Protein AF-A0AAW7Q4Z1-F1 (afdb_monomer_lite)

Structure (mmCIF, N/CA/C/O backbone):
data_AF-A0AAW7Q4Z1-F1
#
_entry.id   AF-A0AAW7Q4Z1-F1
#
loop_
_atom_site.group_PDB
_atom_site.id
_atom_site.type_symbol
_atom_site.label_atom_id
_atom_site.label_alt_id
_atom_site.label_comp_id
_atom_site.label_asym_id
_atom_site.label_entity_id
_atom_site.label_seq_id
_atom_site.pdbx_PDB_ins_code
_atom_site.Cartn_x
_atom_site.Cartn_y
_atom_site.Cartn_z
_atom_site.occupancy
_atom_site.B_iso_or_equiv
_atom_site.auth_seq_id
_atom_site.auth_comp_id
_atom_site.auth_asym_id
_atom_site.auth_atom_id
_atom_site.pdbx_PDB_model_num
ATOM 1 N N . MET A 1 1 ? 9.598 -6.489 -21.519 1.00 92.44 1 MET A N 1
ATOM 2 C CA . MET A 1 1 ? 8.367 -5.682 -21.681 1.00 92.44 1 MET A CA 1
ATOM 3 C C . MET A 1 1 ? 8.520 -4.646 -22.802 1.00 92.44 1 MET A C 1
ATOM 5 O O . MET A 1 1 ? 9.601 -4.083 -22.963 1.00 92.44 1 MET A O 1
ATOM 9 N N . THR A 1 2 ? 7.484 -4.410 -23.613 1.00 94.75 2 THR A N 1
ATOM 10 C CA . THR A 1 2 ? 7.421 -3.266 -24.549 1.00 94.75 2 THR A CA 1
ATOM 11 C C . THR A 1 2 ? 6.971 -2.001 -23.820 1.00 94.75 2 THR A C 1
ATOM 13 O O . THR A 1 2 ? 6.420 -2.070 -22.723 1.00 94.75 2 THR A O 1
ATOM 16 N N . TYR A 1 3 ? 7.180 -0.829 -24.412 1.00 93.75 3 TYR A N 1
ATOM 17 C CA . TYR A 1 3 ? 6.739 0.416 -23.787 1.00 93.75 3 TYR A CA 1
ATOM 18 C C . TYR A 1 3 ? 5.211 0.543 -23.692 1.00 93.75 3 TYR A C 1
ATOM 20 O O . TYR A 1 3 ? 4.706 1.038 -22.688 1.00 93.75 3 TYR A O 1
ATOM 28 N N . THR A 1 4 ? 4.464 0.001 -24.657 1.00 93.62 4 THR A N 1
ATOM 29 C CA . THR A 1 4 ? 2.999 -0.127 -24.564 1.00 93.62 4 THR A CA 1
ATOM 30 C C . THR A 1 4 ? 2.585 -0.978 -23.364 1.00 93.62 4 THR A C 1
ATOM 32 O O . THR A 1 4 ? 1.769 -0.542 -22.558 1.00 93.62 4 THR A O 1
ATOM 35 N N . GLN A 1 5 ? 3.225 -2.138 -23.170 1.00 94.81 5 GLN A N 1
ATOM 36 C CA . GLN A 1 5 ? 2.969 -2.992 -22.006 1.00 94.81 5 GLN A CA 1
ATOM 37 C C . GLN A 1 5 ? 3.304 -2.285 -20.685 1.00 94.81 5 GLN A C 1
ATOM 39 O O . GLN A 1 5 ? 2.590 -2.465 -19.704 1.00 94.81 5 GLN A O 1
ATOM 44 N N . LEU A 1 6 ? 4.355 -1.453 -20.648 1.00 95.06 6 LEU A N 1
ATOM 45 C CA . LEU A 1 6 ? 4.651 -0.628 -19.473 1.00 95.06 6 LEU A CA 1
ATOM 46 C C . LEU A 1 6 ? 3.510 0.354 -19.186 1.00 95.06 6 LEU A C 1
ATOM 48 O O . LEU A 1 6 ? 3.075 0.433 -18.043 1.00 95.06 6 LEU A O 1
ATOM 52 N N . LYS A 1 7 ? 3.016 1.079 -20.200 1.00 94.19 7 LYS A N 1
ATOM 53 C CA . LYS A 1 7 ? 1.907 2.038 -20.038 1.00 94.19 7 LYS A CA 1
ATOM 54 C C . LYS A 1 7 ? 0.652 1.360 -19.493 1.00 94.19 7 LYS A C 1
ATOM 56 O O . LYS A 1 7 ? 0.058 1.854 -18.538 1.00 94.19 7 LYS A O 1
ATOM 61 N N . GLU A 1 8 ? 0.296 0.203 -20.046 1.00 95.44 8 GLU A N 1
ATOM 62 C CA . GLU A 1 8 ? -0.829 -0.600 -19.561 1.00 95.44 8 GLU A CA 1
ATOM 63 C C . GLU A 1 8 ? -0.624 -1.061 -18.117 1.00 95.44 8 GLU A C 1
ATOM 65 O O . GLU A 1 8 ? -1.544 -0.998 -17.307 1.00 95.44 8 GLU A O 1
ATOM 70 N N . LEU A 1 9 ? 0.580 -1.523 -17.774 1.00 94.81 9 LEU A N 1
ATOM 71 C CA . LEU A 1 9 ? 0.878 -2.032 -16.440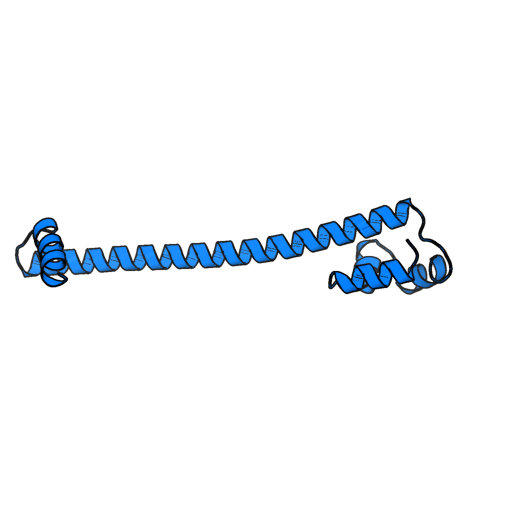 1.00 94.81 9 LEU A CA 1
ATOM 72 C C . LEU A 1 9 ? 0.881 -0.908 -15.400 1.00 94.81 9 LEU A C 1
ATOM 74 O O . LEU A 1 9 ? 0.384 -1.099 -14.297 1.00 94.81 9 LEU A O 1
ATOM 78 N N . VAL A 1 10 ? 1.383 0.270 -15.748 1.00 94.94 10 VAL A N 1
ATOM 79 C CA . VAL A 1 10 ? 1.342 1.473 -14.908 1.00 94.94 10 VAL A CA 1
ATOM 80 C C . VAL A 1 10 ? -0.108 1.913 -14.674 1.00 94.94 10 VAL A C 1
ATOM 82 O O . VAL A 1 10 ? -0.530 2.030 -13.524 1.00 94.94 10 VAL A O 1
ATOM 85 N N . SER A 1 11 ? -0.907 2.008 -15.742 1.00 94.12 11 SER A N 1
ATOM 86 C CA . SER A 1 11 ? -2.324 2.382 -15.662 1.00 94.12 11 SER A CA 1
ATOM 87 C C . SER A 1 11 ? -3.166 1.386 -14.857 1.00 94.12 11 SER A C 1
ATOM 89 O O . SER A 1 11 ? -3.946 1.805 -14.009 1.00 94.12 11 SER A O 1
ATOM 91 N N . LYS A 1 12 ? -2.962 0.071 -15.034 1.00 94.94 12 LYS A N 1
ATOM 92 C CA . LYS A 1 12 ? -3.657 -0.981 -14.259 1.00 94.94 12 LYS A CA 1
ATOM 93 C C . LYS A 1 12 ? -3.395 -0.925 -12.754 1.00 94.94 12 LYS A C 1
ATOM 95 O O . LYS A 1 12 ? -4.078 -1.606 -11.998 1.00 94.94 12 LYS A O 1
ATOM 100 N N . ASN A 1 13 ? -2.368 -0.196 -12.328 1.00 93.56 13 ASN A N 1
ATOM 101 C CA . ASN A 1 13 ? -1.989 -0.066 -10.927 1.00 93.56 13 ASN A CA 1
ATOM 102 C C . ASN A 1 13 ? -2.241 1.343 -10.382 1.00 93.56 13 ASN A C 1
ATOM 104 O O . ASN A 1 13 ? -1.681 1.678 -9.344 1.00 93.56 13 ASN A O 1
ATOM 108 N N . ASP A 1 14 ? -3.074 2.133 -11.069 1.00 94.38 14 ASP A N 1
ATOM 109 C CA . ASP A 1 14 ? -3.429 3.514 -10.720 1.00 94.38 14 ASP A CA 1
ATOM 110 C C . ASP A 1 14 ? -2.224 4.467 -10.629 1.00 94.38 14 ASP A C 1
ATOM 112 O O . ASP A 1 14 ? -2.275 5.485 -9.942 1.00 94.38 14 ASP A O 1
ATOM 116 N N . ILE A 1 15 ? -1.125 4.150 -11.316 1.00 94.75 15 ILE A N 1
ATOM 117 C CA . ILE A 1 15 ? 0.081 4.980 -11.348 1.00 94.75 15 ILE A CA 1
ATOM 118 C C . ILE A 1 15 ? 0.049 5.805 -12.636 1.00 94.75 15 ILE A C 1
ATOM 120 O O . ILE A 1 15 ? -0.315 5.297 -13.699 1.00 94.75 15 ILE A O 1
ATOM 124 N N . LYS A 1 16 ? 0.453 7.077 -12.571 1.00 94.19 16 LYS A N 1
ATOM 125 C CA . LYS A 1 16 ? 0.650 7.895 -13.777 1.00 94.19 16 LYS A CA 1
ATOM 126 C C . LYS A 1 16 ? 2.037 7.648 -14.355 1.00 94.19 16 LYS A C 1
ATOM 128 O O . LYS A 1 16 ? 3.018 7.553 -13.621 1.00 94.19 16 LYS A O 1
ATOM 133 N N . LEU A 1 17 ? 2.147 7.584 -15.680 1.00 93.56 17 LEU A N 1
ATOM 134 C CA . LEU A 1 17 ? 3.448 7.390 -16.324 1.00 93.56 17 LEU A CA 1
ATOM 135 C C . LEU A 1 17 ? 4.398 8.550 -16.008 1.00 93.56 17 LEU A C 1
ATOM 137 O O . LEU A 1 17 ? 5.585 8.323 -15.805 1.00 93.56 17 LEU A O 1
ATOM 141 N N . GLU A 1 18 ? 3.857 9.765 -15.918 1.00 94.56 18 GLU A N 1
ATOM 142 C CA . GLU A 1 18 ? 4.541 10.993 -15.505 1.00 94.56 18 GLU A CA 1
ATOM 143 C C . GLU A 1 18 ? 5.174 10.857 -14.119 1.00 94.56 18 GLU A C 1
ATOM 145 O O . GLU A 1 18 ? 6.303 11.297 -13.914 1.00 94.56 18 GLU A O 1
ATOM 150 N N . GLU A 1 19 ? 4.460 10.232 -13.182 1.00 94.44 19 GLU A N 1
ATOM 151 C CA . GLU A 1 19 ? 4.929 9.998 -11.816 1.00 94.44 19 GLU A CA 1
ATOM 152 C C . GLU A 1 19 ? 6.092 9.007 -11.814 1.00 94.44 19 GLU A C 1
ATOM 154 O O . GLU A 1 19 ? 7.161 9.309 -11.288 1.00 94.44 19 GLU A O 1
ATOM 159 N N . LEU A 1 20 ? 5.926 7.874 -12.505 1.00 95.19 20 LEU A N 1
ATOM 160 C CA . LEU A 1 20 ? 6.989 6.884 -12.662 1.00 95.19 20 LEU A CA 1
ATOM 161 C C . LEU A 1 20 ? 8.232 7.489 -13.318 1.00 95.19 20 LEU A C 1
ATOM 163 O O . LEU A 1 20 ? 9.350 7.216 -12.884 1.00 95.19 20 LEU A O 1
ATOM 167 N N . ALA A 1 21 ? 8.048 8.294 -14.368 1.00 94.19 21 ALA A N 1
ATOM 168 C CA . ALA A 1 21 ? 9.147 8.959 -15.053 1.00 94.19 21 ALA A CA 1
ATOM 169 C C . ALA A 1 21 ? 9.899 9.871 -14.082 1.00 94.19 21 ALA A C 1
ATOM 171 O O . ALA A 1 21 ? 11.103 9.706 -13.904 1.00 94.19 21 ALA A O 1
ATOM 172 N N . LYS A 1 22 ? 9.175 10.770 -13.408 1.00 95.12 22 LYS A N 1
ATOM 173 C CA . LYS A 1 22 ? 9.740 11.733 -12.463 1.00 95.12 22 LYS A CA 1
ATOM 174 C C . LYS A 1 22 ? 10.498 11.045 -11.328 1.00 95.12 22 LYS A C 1
ATOM 176 O O . LYS A 1 22 ? 11.650 11.394 -11.082 1.00 95.12 22 LYS A O 1
ATOM 181 N N . ASP A 1 23 ? 9.885 10.063 -10.676 1.00 94.38 23 ASP A N 1
ATOM 182 C CA . ASP A 1 23 ? 10.459 9.401 -9.500 1.00 94.38 23 ASP A CA 1
ATOM 183 C C . ASP A 1 23 ? 11.710 8.579 -9.843 1.00 94.38 23 ASP A C 1
ATOM 185 O O . ASP A 1 23 ? 12.595 8.401 -9.008 1.00 94.38 23 ASP A O 1
ATOM 189 N N . LEU A 1 24 ? 11.813 8.097 -11.083 1.00 93.31 24 LEU A N 1
ATOM 190 C CA . LEU A 1 24 ? 12.980 7.365 -11.576 1.00 93.31 24 LEU A CA 1
ATOM 191 C C . LEU A 1 24 ? 13.996 8.254 -12.310 1.00 93.31 24 LEU A C 1
ATOM 193 O O . LEU A 1 24 ? 14.964 7.734 -12.865 1.00 93.31 24 LEU A O 1
ATOM 197 N N . GLY A 1 25 ? 13.800 9.576 -12.316 1.00 93.62 25 GLY A N 1
ATOM 198 C CA . GLY A 1 25 ? 14.732 10.537 -12.913 1.00 93.62 25 GLY A CA 1
ATOM 199 C C . GLY A 1 25 ? 14.679 10.620 -14.442 1.00 93.62 25 GLY A C 1
ATOM 200 O O . GLY A 1 25 ? 15.646 11.040 -15.074 1.00 93.62 25 GLY A O 1
ATOM 201 N N . TYR A 1 26 ? 13.565 10.223 -15.055 1.00 92.88 26 TYR A N 1
ATOM 202 C CA . TYR A 1 26 ? 13.309 10.347 -16.488 1.00 92.88 26 TYR A CA 1
ATOM 203 C C . TYR A 1 26 ? 12.357 11.504 -16.807 1.00 92.88 26 TYR A C 1
ATOM 205 O O . TYR A 1 26 ? 11.478 11.867 -16.029 1.00 92.88 26 TYR A O 1
ATOM 213 N N . THR A 1 27 ? 12.462 12.025 -18.028 1.00 94.75 27 THR A N 1
ATOM 214 C CA . THR A 1 27 ? 11.403 12.834 -18.643 1.00 94.75 27 THR A CA 1
ATOM 215 C C . THR A 1 27 ? 10.498 11.943 -19.490 1.00 94.75 27 THR A C 1
ATOM 217 O O . THR A 1 27 ? 10.961 10.982 -20.106 1.00 94.75 27 THR A O 1
ATOM 220 N N . ILE A 1 28 ? 9.209 12.276 -19.591 1.00 93.19 28 ILE A N 1
ATOM 221 C CA . ILE A 1 28 ? 8.271 11.523 -20.443 1.00 93.19 28 ILE A CA 1
ATOM 222 C C . ILE A 1 28 ? 8.702 11.543 -21.907 1.00 93.19 28 ILE A C 1
ATOM 224 O O . ILE A 1 28 ? 8.653 10.513 -22.579 1.00 93.19 28 ILE A O 1
ATOM 228 N N . SER A 1 29 ? 9.186 12.687 -22.394 1.00 93.31 29 SER A N 1
ATOM 229 C CA . SER A 1 29 ? 9.751 12.803 -23.739 1.00 93.31 29 SER A CA 1
ATOM 230 C C . SER A 1 29 ? 10.939 11.859 -23.938 1.00 93.31 29 SER A C 1
ATOM 232 O O . SER A 1 29 ? 10.977 11.151 -24.942 1.00 93.31 29 SER A O 1
ATOM 234 N N . GLY A 1 30 ? 11.849 11.773 -22.962 1.00 91.19 30 GLY A N 1
ATOM 235 C CA . GLY A 1 30 ? 12.992 10.860 -22.986 1.00 91.19 30 GLY A CA 1
ATOM 236 C C . GLY A 1 30 ? 12.591 9.385 -22.928 1.00 91.19 30 GLY A C 1
ATOM 237 O O . GLY A 1 30 ? 13.193 8.549 -23.598 1.00 91.19 30 GLY A O 1
ATOM 238 N N . MET A 1 31 ? 11.543 9.041 -22.176 1.00 92.62 31 MET A N 1
ATOM 239 C CA . MET A 1 31 ? 11.008 7.676 -22.180 1.00 92.62 31 MET A CA 1
ATOM 240 C C . MET A 1 31 ? 10.379 7.320 -23.534 1.00 92.62 31 MET A C 1
ATOM 242 O O . MET A 1 31 ? 10.643 6.242 -24.071 1.00 92.62 31 MET A O 1
ATOM 246 N N . ASN A 1 32 ? 9.571 8.227 -24.095 1.00 91.12 32 ASN A N 1
ATOM 247 C CA . ASN A 1 32 ? 8.921 8.042 -25.391 1.00 91.12 32 ASN A CA 1
ATOM 248 C C . ASN A 1 32 ? 9.962 7.879 -26.511 1.00 91.12 32 ASN A C 1
ATOM 250 O O . ASN A 1 32 ? 9.843 6.961 -27.320 1.00 91.12 32 ASN A O 1
ATOM 254 N N . SER A 1 33 ? 11.003 8.714 -26.555 1.00 90.38 33 SER A N 1
ATOM 255 C CA . SER A 1 33 ? 12.039 8.623 -27.593 1.00 90.38 33 SER A CA 1
ATOM 256 C C . SER A 1 33 ? 12.873 7.344 -27.474 1.00 90.38 33 SER A C 1
ATOM 258 O O . SER A 1 33 ? 13.156 6.695 -28.481 1.00 90.38 33 SER 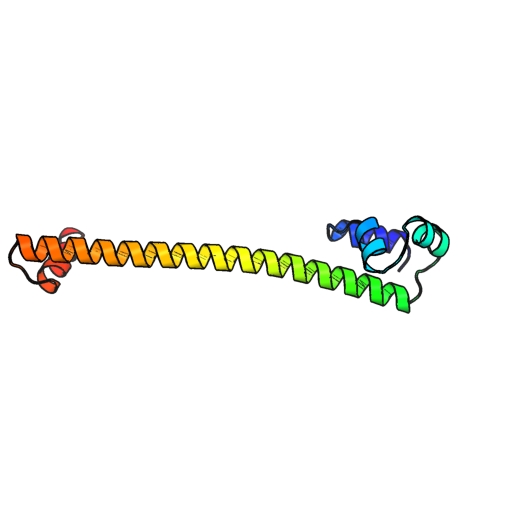A O 1
ATOM 260 N N . ASN A 1 34 ? 13.212 6.928 -26.250 1.00 88.69 34 ASN A N 1
ATOM 261 C CA . ASN A 1 34 ? 14.056 5.755 -26.027 1.00 88.69 34 ASN A CA 1
ATOM 262 C C . ASN A 1 34 ? 13.333 4.422 -26.258 1.00 88.69 34 ASN A C 1
ATOM 264 O O . ASN A 1 34 ? 13.971 3.465 -26.708 1.00 88.69 34 ASN A O 1
ATOM 268 N N . TRP A 1 35 ? 12.032 4.333 -25.953 1.00 92.19 35 TRP A N 1
ATOM 269 C CA . TRP A 1 35 ? 11.333 3.042 -25.895 1.00 92.19 35 TRP A CA 1
ATOM 270 C C . TRP A 1 35 ? 10.035 2.935 -26.706 1.00 92.19 35 TRP A C 1
ATOM 272 O O . TRP A 1 35 ? 9.507 1.830 -26.785 1.00 92.19 35 TRP A O 1
ATOM 282 N N . SER A 1 36 ? 9.545 3.995 -27.365 1.00 87.69 36 SER A N 1
ATOM 283 C CA . SER A 1 36 ? 8.311 3.954 -28.190 1.00 87.69 36 SER A CA 1
ATOM 284 C C . SER A 1 36 ? 8.233 2.752 -29.133 1.00 87.69 36 SER A C 1
ATOM 286 O O . SER A 1 36 ? 7.233 2.042 -29.130 1.00 87.69 36 SER A O 1
ATOM 288 N N . ASN A 1 37 ? 9.315 2.486 -29.865 1.00 85.00 37 ASN A N 1
ATOM 289 C CA . ASN A 1 37 ? 9.398 1.408 -30.856 1.00 85.00 37 ASN A CA 1
ATOM 290 C C . ASN A 1 37 ? 10.440 0.340 -30.485 1.00 85.00 37 ASN A C 1
ATOM 292 O O . ASN A 1 37 ? 10.928 -0.390 -31.347 1.00 85.00 37 ASN A O 1
ATOM 296 N N . LYS A 1 38 ? 10.841 0.262 -29.209 1.00 87.25 38 LYS A N 1
ATOM 297 C CA . LYS A 1 38 ? 11.894 -0.652 -28.743 1.00 87.25 38 LYS A CA 1
ATOM 298 C C . LYS A 1 38 ? 11.434 -1.430 -27.516 1.00 87.25 38 LYS A C 1
ATOM 300 O O . LYS A 1 38 ? 10.628 -0.964 -26.713 1.00 87.25 38 LYS A O 1
ATOM 305 N N . LYS A 1 39 ? 11.982 -2.634 -27.332 1.00 91.94 39 LYS A N 1
ATOM 306 C CA . LYS A 1 39 ? 11.851 -3.329 -26.046 1.00 91.94 39 LYS A CA 1
ATOM 307 C C . LYS A 1 39 ? 12.617 -2.554 -24.977 1.00 91.94 39 LYS A C 1
ATOM 309 O O . LYS A 1 39 ? 13.723 -2.069 -25.217 1.00 91.94 39 LYS A O 1
ATOM 314 N N . ILE A 1 40 ? 12.028 -2.472 -23.791 1.00 93.44 40 ILE A N 1
ATOM 315 C CA . ILE A 1 40 ? 12.694 -1.918 -22.617 1.00 93.44 40 ILE A CA 1
ATOM 316 C C . ILE A 1 40 ? 13.846 -2.858 -22.247 1.00 93.44 40 ILE A C 1
ATOM 318 O O . ILE A 1 40 ? 13.708 -4.083 -22.306 1.00 93.44 40 ILE A O 1
ATOM 322 N N . SER A 1 41 ? 15.000 -2.295 -21.885 1.00 93.12 41 SER A N 1
ATOM 323 C CA . SER A 1 41 ? 16.139 -3.102 -21.445 1.00 93.12 41 SER A CA 1
ATOM 324 C C . SER A 1 41 ? 15.782 -3.873 -20.170 1.00 93.12 41 SER A C 1
ATOM 326 O O . SER A 1 41 ? 15.062 -3.366 -19.312 1.00 93.12 41 SER A O 1
ATOM 328 N N . LYS A 1 42 ? 16.329 -5.084 -19.986 1.00 93.38 42 LYS A N 1
ATOM 329 C CA . LYS A 1 42 ? 16.043 -5.903 -18.788 1.00 93.38 42 LYS A CA 1
ATOM 330 C C . LYS A 1 42 ? 16.316 -5.157 -17.474 1.00 93.38 42 LYS A C 1
ATOM 332 O O . LYS A 1 42 ? 15.629 -5.391 -16.485 1.00 93.38 42 LYS A O 1
ATOM 337 N N . LYS A 1 43 ? 17.319 -4.271 -17.454 1.00 92.12 43 LYS A N 1
ATOM 338 C CA . LYS A 1 43 ? 17.650 -3.446 -16.283 1.00 92.12 43 LYS A CA 1
ATOM 339 C C . LYS A 1 43 ? 16.547 -2.423 -15.994 1.00 92.12 43 LYS A C 1
ATOM 341 O O . LYS A 1 43 ? 16.057 -2.389 -14.873 1.00 92.12 43 LYS A O 1
ATOM 346 N N . ALA A 1 44 ? 16.123 -1.657 -17.001 1.00 92.25 44 ALA A N 1
ATOM 347 C CA . ALA A 1 44 ? 15.047 -0.677 -16.846 1.00 92.25 44 ALA A CA 1
ATOM 348 C C . ALA A 1 44 ? 13.703 -1.348 -16.516 1.00 92.25 44 ALA A C 1
ATOM 350 O O . ALA A 1 44 ? 12.983 -0.892 -15.636 1.00 92.25 44 ALA A O 1
ATOM 351 N N . GLU A 1 45 ? 13.404 -2.488 -17.143 1.00 94.56 45 GLU A N 1
ATOM 352 C CA . GLU A 1 45 ? 12.208 -3.283 -16.850 1.00 94.56 45 GLU A CA 1
ATOM 353 C C . GLU A 1 45 ? 12.151 -3.710 -15.378 1.00 94.56 45 GLU A C 1
ATOM 355 O O . GLU A 1 45 ? 11.122 -3.523 -14.733 1.00 94.56 45 GLU A O 1
ATOM 360 N N . LYS A 1 46 ? 13.261 -4.207 -14.812 1.00 95.44 46 LYS A N 1
ATOM 361 C CA . LYS A 1 46 ? 13.340 -4.530 -13.378 1.00 95.44 46 LYS A CA 1
ATOM 362 C C . LYS A 1 46 ? 13.066 -3.308 -12.500 1.00 95.44 46 LYS A C 1
ATOM 364 O O . LYS A 1 46 ? 12.301 -3.424 -11.547 1.00 95.44 46 LYS A O 1
ATOM 369 N N . SER A 1 47 ? 13.648 -2.153 -12.826 1.00 94.75 47 SER A N 1
ATOM 370 C CA . SER A 1 47 ? 13.421 -0.909 -12.080 1.00 94.75 47 SER A CA 1
ATOM 371 C C . SER A 1 47 ? 11.954 -0.475 -12.114 1.00 94.75 47 SER A C 1
ATOM 373 O O . SER A 1 47 ? 11.388 -0.176 -11.067 1.00 94.75 47 SER A O 1
ATOM 375 N N . PHE A 1 48 ? 11.306 -0.516 -13.283 1.00 95.44 48 PHE A N 1
ATOM 376 C CA . PHE A 1 48 ? 9.886 -0.173 -13.414 1.00 95.44 48 PHE A CA 1
ATOM 377 C C . PHE A 1 48 ? 8.983 -1.129 -12.630 1.00 95.44 48 PHE A C 1
ATOM 379 O O . PHE A 1 48 ? 8.080 -0.689 -11.923 1.00 95.44 48 PHE A O 1
ATOM 386 N N . LEU A 1 49 ? 9.244 -2.437 -12.699 1.00 96.06 49 LEU A N 1
ATOM 387 C CA . LEU A 1 49 ? 8.468 -3.430 -11.953 1.00 96.06 49 LEU A CA 1
ATOM 388 C C . LEU A 1 49 ? 8.638 -3.281 -10.434 1.00 96.06 49 LEU A C 1
ATOM 390 O O . LEU A 1 49 ? 7.660 -3.409 -9.696 1.00 96.06 49 LEU A O 1
ATOM 394 N N . LEU A 1 50 ? 9.855 -2.987 -9.964 1.00 96.62 50 LEU A N 1
ATOM 395 C CA . LEU A 1 50 ? 10.120 -2.715 -8.549 1.00 96.62 50 LEU A CA 1
ATOM 396 C C . LEU A 1 50 ? 9.391 -1.463 -8.068 1.00 96.62 50 LEU A C 1
ATOM 398 O O . LEU A 1 50 ? 8.741 -1.514 -7.027 1.00 96.62 50 LEU A O 1
ATOM 402 N N . TYR A 1 51 ? 9.439 -0.380 -8.843 1.00 96.44 51 TYR A N 1
ATOM 403 C CA . TYR A 1 51 ? 8.718 0.852 -8.535 1.00 96.44 51 TYR A CA 1
ATOM 404 C C . TYR A 1 51 ? 7.211 0.607 -8.390 1.00 96.44 51 TYR A C 1
ATOM 406 O O . TYR A 1 51 ? 6.601 0.971 -7.388 1.00 96.44 51 TYR A O 1
ATOM 414 N N . ILE A 1 52 ? 6.614 -0.107 -9.346 1.00 95.88 52 ILE A N 1
ATOM 415 C CA . ILE A 1 52 ? 5.181 -0.420 -9.323 1.00 95.88 52 ILE A CA 1
ATOM 416 C C . ILE A 1 52 ? 4.832 -1.298 -8.115 1.00 95.88 52 ILE A C 1
ATOM 418 O O . ILE A 1 52 ? 3.795 -1.106 -7.478 1.00 95.88 52 ILE A O 1
ATOM 422 N N . LYS A 1 53 ? 5.703 -2.248 -7.754 1.00 96.44 53 LYS A N 1
ATOM 423 C CA . LYS A 1 53 ? 5.538 -3.051 -6.537 1.00 96.44 53 LYS A CA 1
ATOM 424 C C . LYS A 1 53 ? 5.612 -2.187 -5.272 1.00 96.44 53 LYS A C 1
ATOM 426 O O . LYS A 1 53 ? 4.803 -2.404 -4.374 1.00 96.44 53 LYS A O 1
ATOM 431 N N . ALA A 1 54 ? 6.531 -1.225 -5.207 1.00 96.38 54 ALA A N 1
ATOM 432 C CA . ALA A 1 54 ? 6.662 -0.312 -4.073 1.00 96.38 54 ALA A CA 1
ATOM 433 C C . ALA A 1 54 ? 5.399 0.545 -3.895 1.00 96.38 54 ALA A C 1
ATOM 435 O O . ALA A 1 54 ? 4.801 0.516 -2.824 1.00 96.38 54 ALA A O 1
ATOM 436 N N . LYS A 1 55 ? 4.894 1.168 -4.966 1.00 94.88 55 LYS A N 1
ATOM 437 C CA . LYS A 1 55 ? 3.650 1.962 -4.929 1.00 94.88 55 LYS A CA 1
ATOM 438 C C . LYS A 1 55 ? 2.434 1.161 -4.461 1.00 94.88 55 LYS A C 1
ATOM 440 O O . LYS A 1 55 ? 1.622 1.648 -3.678 1.00 94.88 55 LYS A O 1
ATOM 445 N N . LYS A 1 56 ? 2.319 -0.107 -4.872 1.00 94.06 56 LYS A N 1
ATOM 446 C CA . LYS A 1 56 ? 1.271 -1.006 -4.352 1.00 94.06 56 LYS A CA 1
ATOM 447 C C . LYS A 1 56 ? 1.382 -1.232 -2.850 1.00 94.06 56 LYS A C 1
ATOM 449 O O . LYS A 1 56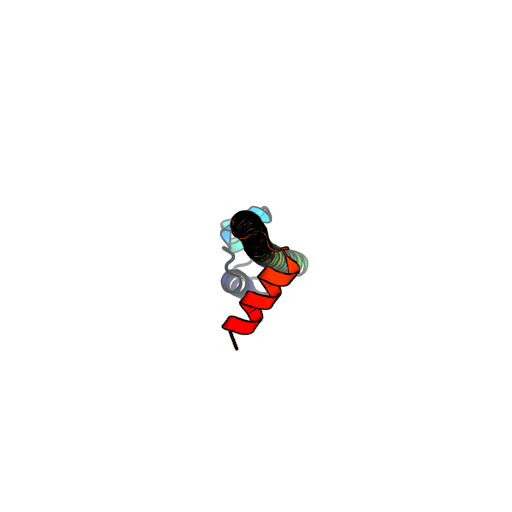 ? 0.359 -1.316 -2.175 1.00 94.06 56 LYS A O 1
ATOM 454 N N . LEU A 1 57 ? 2.602 -1.415 -2.349 1.00 95.69 57 LEU A N 1
ATOM 455 C CA . LEU A 1 57 ? 2.841 -1.621 -0.924 1.00 95.69 57 LEU A CA 1
ATOM 456 C C . LEU A 1 57 ? 2.538 -0.350 -0.130 1.00 95.69 57 LEU A C 1
ATOM 458 O O . LEU A 1 57 ? 1.887 -0.451 0.901 1.00 95.69 57 LEU A O 1
ATOM 462 N N . GLU A 1 58 ? 2.910 0.823 -0.640 1.00 94.75 58 GLU A N 1
ATOM 463 C CA . GLU A 1 58 ? 2.570 2.116 -0.034 1.00 94.75 58 GLU A CA 1
ATOM 464 C C . GLU A 1 58 ? 1.052 2.310 0.080 1.00 94.75 58 GLU A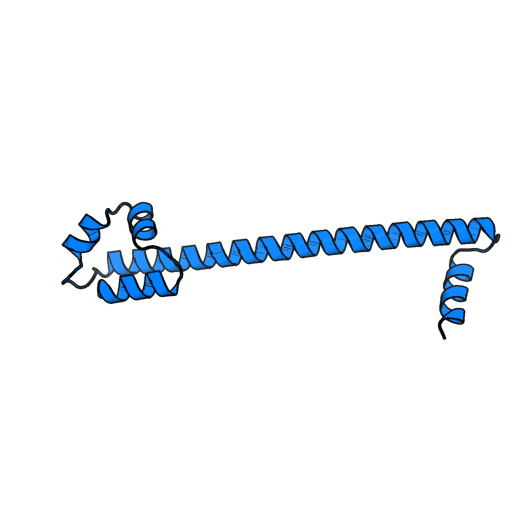 C 1
ATOM 466 O O . GLU A 1 58 ? 0.555 2.614 1.164 1.00 94.75 58 GLU A O 1
ATOM 471 N N . LYS A 1 59 ? 0.294 2.038 -0.994 1.00 93.12 59 LYS A N 1
ATOM 472 C CA . LYS A 1 59 ? -1.180 2.117 -0.978 1.00 93.12 59 LYS A CA 1
ATOM 473 C C . LYS A 1 59 ? -1.786 1.188 0.077 1.00 93.12 59 LYS A C 1
ATOM 475 O O . LYS A 1 59 ? -2.605 1.621 0.883 1.00 93.12 59 LYS A O 1
ATOM 480 N N . LYS A 1 60 ? -1.336 -0.072 0.117 1.00 95.25 60 LYS A N 1
ATOM 481 C CA . LYS A 1 60 ? -1.777 -1.041 1.134 1.00 95.25 60 LYS A CA 1
ATOM 482 C C . LYS A 1 60 ? -1.419 -0.595 2.549 1.00 95.25 60 LYS A C 1
ATOM 484 O O . LYS A 1 60 ? -2.218 -0.783 3.458 1.00 95.25 60 LYS A O 1
ATOM 489 N N . ASN A 1 61 ? -0.237 -0.016 2.744 1.00 96.94 61 ASN A N 1
ATOM 490 C CA . ASN A 1 61 ? 0.181 0.468 4.054 1.00 96.94 61 ASN A CA 1
ATOM 491 C C . ASN A 1 61 ? -0.714 1.619 4.531 1.00 96.94 61 ASN A C 1
ATOM 493 O O . ASN A 1 61 ? -1.174 1.602 5.667 1.00 96.94 61 ASN A O 1
ATOM 497 N N . HIS A 1 62 ? -1.054 2.555 3.643 1.00 95.62 62 HIS A N 1
ATOM 498 C CA . HIS A 1 62 ? -1.9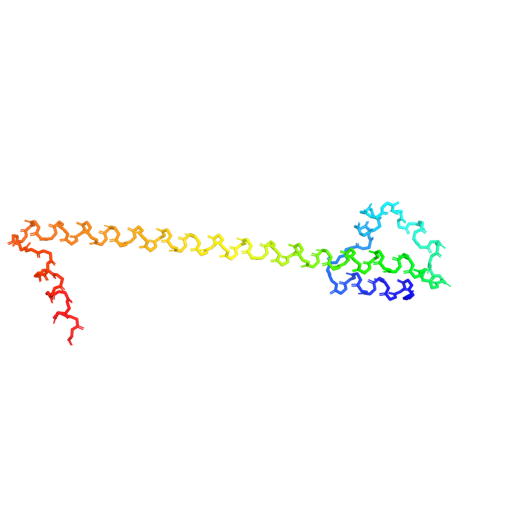79 3.640 3.963 1.00 95.62 62 HIS A CA 1
ATOM 499 C C . HIS A 1 62 ? -3.389 3.134 4.324 1.00 95.62 62 HIS A C 1
ATOM 501 O O . HIS A 1 62 ? -4.014 3.612 5.272 1.00 95.62 62 HIS A O 1
ATOM 507 N N . GLU A 1 63 ? -3.893 2.122 3.610 1.00 96.19 63 GLU A N 1
ATOM 508 C CA . GLU A 1 63 ? -5.164 1.465 3.944 1.00 96.19 63 GLU A CA 1
ATOM 509 C C . GLU A 1 63 ? -5.112 0.781 5.321 1.00 96.19 63 GLU A C 1
ATOM 511 O O . GLU A 1 63 ? -6.047 0.917 6.115 1.00 96.19 63 GLU A O 1
ATOM 516 N N . LEU A 1 64 ? -4.008 0.096 5.640 1.00 96.75 64 LEU A N 1
ATOM 517 C CA . LEU A 1 64 ? -3.797 -0.519 6.953 1.00 96.75 64 LEU A CA 1
ATOM 518 C C . LEU A 1 64 ? -3.742 0.528 8.070 1.00 96.75 64 LEU A C 1
ATOM 520 O O . LEU A 1 64 ? -4.384 0.345 9.103 1.00 96.75 64 LEU A O 1
ATOM 524 N N . GLU A 1 65 ? -3.042 1.643 7.866 1.00 96.44 65 GLU A N 1
ATOM 525 C CA . GLU A 1 65 ? -2.995 2.755 8.822 1.00 96.44 65 GLU A CA 1
ATOM 526 C C . GLU A 1 65 ? -4.392 3.319 9.101 1.00 96.44 65 GLU A C 1
ATOM 528 O O . GLU A 1 65 ? -4.759 3.533 10.262 1.00 96.44 65 GLU A O 1
ATOM 533 N N . LYS A 1 66 ? -5.215 3.486 8.058 1.00 96.75 66 LYS A N 1
ATOM 534 C CA . LYS A 1 66 ? -6.609 3.924 8.202 1.00 96.75 66 LYS A CA 1
ATOM 535 C C . LYS A 1 66 ? -7.425 2.946 9.051 1.00 96.75 66 LYS A C 1
ATOM 537 O O . LYS A 1 66 ? -8.112 3.377 9.977 1.00 96.75 66 LYS A O 1
ATOM 542 N N . LEU A 1 67 ? -7.330 1.643 8.774 1.00 96.31 67 LEU A N 1
ATOM 543 C CA . LEU A 1 67 ? -8.035 0.604 9.536 1.00 96.31 67 LEU A CA 1
ATOM 544 C C . LEU A 1 67 ? -7.579 0.554 11.001 1.00 96.31 67 LEU A C 1
ATOM 546 O O . LEU A 1 67 ? -8.407 0.442 11.907 1.00 96.31 67 LEU A O 1
ATOM 550 N N . ILE A 1 68 ? -6.273 0.682 11.251 1.00 95.38 68 ILE A N 1
ATOM 551 C CA . ILE A 1 68 ? -5.710 0.733 12.606 1.00 95.38 68 ILE A CA 1
ATOM 552 C C . ILE A 1 68 ? -6.271 1.933 13.372 1.00 95.38 68 ILE A C 1
ATOM 554 O O . ILE A 1 68 ? -6.668 1.787 14.530 1.00 95.38 68 ILE A O 1
ATOM 558 N N . ASN A 1 69 ? -6.343 3.106 12.743 1.00 94.56 69 ASN A N 1
ATOM 559 C CA . ASN A 1 69 ? -6.876 4.309 13.381 1.00 94.56 69 ASN A CA 1
ATOM 560 C C . ASN A 1 69 ? -8.367 4.166 13.710 1.00 94.56 69 ASN A C 1
ATOM 562 O O . ASN A 1 69 ? -8.759 4.415 14.849 1.00 94.56 69 ASN A O 1
ATOM 566 N N . GLN A 1 70 ? -9.171 3.644 12.781 1.00 93.06 70 GLN A N 1
ATOM 567 C CA . GLN A 1 70 ? -10.585 3.344 13.037 1.00 93.06 70 GLN A CA 1
ATOM 568 C C . GLN A 1 70 ? -10.761 2.359 14.202 1.00 93.06 70 GLN A C 1
ATOM 570 O O . GLN A 1 70 ? -11.629 2.533 15.061 1.00 93.06 70 GLN A O 1
ATOM 575 N N . LYS A 1 71 ? -9.907 1.330 14.283 1.00 92.88 71 LYS A N 1
ATOM 576 C CA . LYS A 1 71 ? -9.955 0.363 15.385 1.00 92.88 71 LYS A CA 1
ATOM 577 C C . LYS A 1 71 ? -9.574 1.000 16.722 1.00 92.88 71 LYS A C 1
ATOM 579 O O . LYS A 1 71 ? -10.235 0.727 17.723 1.00 92.88 71 LYS A O 1
ATOM 584 N N . LYS A 1 72 ? -8.556 1.867 16.750 1.00 92.38 72 LYS A N 1
ATOM 585 C CA . LYS A 1 72 ? -8.165 2.629 17.950 1.00 92.38 72 LYS A CA 1
ATOM 586 C C . LYS A 1 72 ? -9.307 3.512 18.453 1.00 92.38 72 LYS A C 1
ATOM 588 O O . LYS A 1 72 ? -9.578 3.521 19.652 1.00 92.38 72 LYS A O 1
ATOM 593 N N . GLU A 1 73 ? -9.997 4.211 17.556 1.00 87.25 73 GLU A N 1
ATOM 594 C CA . GLU A 1 73 ? -11.160 5.036 17.902 1.00 87.25 73 GLU A CA 1
ATOM 595 C C . GLU A 1 73 ? -12.304 4.195 18.476 1.00 87.25 73 GLU A C 1
ATOM 597 O O . GLU A 1 73 ? -12.839 4.526 19.534 1.00 87.25 73 GLU A O 1
ATOM 602 N N . SER A 1 74 ? -12.620 3.062 17.843 1.00 86.25 74 SER A N 1
ATOM 603 C CA . SER A 1 74 ? -13.632 2.119 18.334 1.00 86.25 74 SER A CA 1
ATOM 604 C C . SER A 1 74 ? -13.312 1.600 19.743 1.00 86.25 74 SER A C 1
ATOM 606 O O . SER A 1 74 ? -14.185 1.608 20.612 1.00 86.25 74 SER A O 1
ATOM 608 N N . ILE A 1 75 ? -12.056 1.224 20.012 1.00 86.00 75 ILE A N 1
ATOM 609 C CA . ILE A 1 75 ? -11.613 0.787 21.348 1.00 86.00 75 ILE A CA 1
ATOM 610 C C . ILE A 1 75 ? -11.742 1.928 22.364 1.00 86.00 75 ILE A C 1
ATOM 612 O O . ILE A 1 75 ? -12.254 1.721 23.464 1.00 86.00 75 ILE A O 1
ATOM 616 N N . LYS A 1 76 ? -11.326 3.147 22.002 1.00 86.31 76 LYS A N 1
ATOM 617 C CA . LYS A 1 76 ? -11.434 4.323 22.877 1.00 86.31 76 LYS A CA 1
ATOM 618 C C . LYS A 1 76 ? -12.890 4.617 23.251 1.00 86.31 76 LYS A C 1
ATOM 620 O O . LYS A 1 76 ? -13.173 4.905 24.414 1.00 86.31 76 LYS A O 1
ATOM 625 N N . LEU A 1 77 ? -13.807 4.519 22.287 1.00 77.19 77 LEU A N 1
ATOM 626 C CA . LEU A 1 77 ? -15.244 4.682 22.516 1.00 77.19 77 LEU A CA 1
ATOM 627 C C . LEU A 1 77 ? -15.793 3.586 23.435 1.00 77.19 77 LEU A C 1
ATOM 629 O O . LEU A 1 77 ? -16.472 3.909 24.406 1.00 77.19 77 LEU A O 1
ATOM 633 N N . SER A 1 78 ? -15.446 2.320 23.185 1.00 79.00 78 SER A N 1
ATOM 634 C CA . SER A 1 78 ? -15.850 1.191 24.033 1.00 79.00 78 SER A CA 1
ATOM 635 C C . SER A 1 78 ? -15.392 1.373 25.480 1.00 79.00 78 SER A C 1
ATOM 637 O O . SER A 1 78 ? -16.194 1.239 26.399 1.00 79.00 78 SER A O 1
ATOM 639 N N . ASN A 1 79 ? -14.129 1.752 25.688 1.00 82.12 79 ASN A N 1
ATOM 640 C CA . ASN A 1 79 ? -13.584 1.992 27.024 1.00 82.12 79 ASN A CA 1
ATOM 641 C C . ASN A 1 79 ? -14.262 3.188 27.709 1.00 82.12 79 ASN A C 1
ATOM 643 O O . ASN A 1 79 ? -14.546 3.153 28.902 1.00 82.12 79 ASN A O 1
ATOM 647 N N . SER A 1 80 ? -14.570 4.255 26.963 1.00 80.94 80 SER A N 1
ATOM 648 C CA . SER A 1 80 ? -15.311 5.392 27.518 1.00 80.94 80 SER A CA 1
ATOM 649 C C . SER A 1 80 ? -16.727 4.997 27.945 1.00 80.94 80 SER A C 1
ATOM 651 O O . SER A 1 80 ? -17.182 5.412 29.013 1.00 80.94 80 SER A O 1
ATOM 653 N N . LEU A 1 81 ? -17.413 4.182 27.137 1.00 72.75 81 LEU A N 1
ATOM 654 C CA . LEU A 1 81 ? -18.741 3.665 27.453 1.00 72.75 81 LEU A CA 1
ATOM 655 C C . LEU A 1 81 ? -18.709 2.741 28.671 1.00 72.75 81 LEU A C 1
ATOM 657 O O . LEU A 1 81 ? -19.542 2.916 29.555 1.00 72.75 81 LEU A O 1
ATOM 661 N N . SER A 1 82 ? -17.735 1.831 28.777 1.00 79.19 82 SER A N 1
ATOM 662 C CA . SER A 1 82 ? -17.600 0.960 29.951 1.00 79.19 82 SER A CA 1
ATOM 663 C C . SER A 1 82 ? -17.335 1.761 31.225 1.00 79.19 82 SER A C 1
ATOM 665 O O . SER A 1 82 ? -17.949 1.493 32.254 1.00 79.19 82 SER A O 1
ATOM 667 N N . THR A 1 83 ? -16.493 2.800 31.161 1.00 80.56 83 THR A N 1
ATOM 668 C CA . THR A 1 83 ? -16.243 3.682 32.310 1.00 80.56 83 THR A CA 1
ATOM 669 C C . THR A 1 83 ? -17.498 4.451 32.719 1.00 80.56 83 THR A C 1
ATOM 671 O O . THR A 1 83 ? -17.817 4.509 33.904 1.00 80.56 83 THR A O 1
ATOM 674 N N . LYS A 1 84 ? -18.250 5.012 31.762 1.00 84.75 84 LYS A N 1
ATOM 675 C CA . LYS A 1 84 ? -19.517 5.701 32.065 1.00 84.75 84 LYS A CA 1
ATOM 676 C C . LYS A 1 84 ? -20.567 4.743 32.623 1.00 84.75 84 LYS A C 1
ATOM 678 O O . LYS A 1 84 ? -21.252 5.093 33.578 1.00 84.75 84 LYS A O 1
ATOM 683 N N . ALA A 1 85 ? -20.682 3.542 32.060 1.00 83.06 85 ALA A N 1
ATOM 684 C CA . ALA A 1 85 ? -21.590 2.514 32.555 1.00 83.06 85 ALA A CA 1
ATOM 685 C C . ALA A 1 85 ? -21.251 2.130 34.003 1.00 83.06 85 ALA A C 1
ATOM 687 O O . ALA A 1 85 ? -22.150 2.074 34.840 1.00 83.06 85 ALA A O 1
ATOM 688 N N . LEU A 1 86 ? -19.961 1.975 34.325 1.00 84.44 86 LEU A N 1
ATOM 689 C CA . LEU A 1 86 ? -19.501 1.727 35.691 1.00 84.44 86 LEU A CA 1
ATOM 690 C C . LEU A 1 86 ? -19.842 2.891 36.633 1.00 84.44 86 LEU A C 1
ATOM 692 O O . LEU A 1 86 ? -20.359 2.654 37.719 1.00 84.44 86 LEU A O 1
ATOM 696 N N . GLN A 1 87 ? -19.626 4.141 36.214 1.00 87.81 87 GLN A N 1
ATOM 697 C CA . GLN A 1 87 ? -19.993 5.323 37.008 1.00 87.81 87 GLN A CA 1
ATOM 698 C C . GLN A 1 87 ? -21.504 5.399 37.273 1.00 87.81 87 GLN A C 1
ATOM 700 O O . GLN A 1 87 ? -21.926 5.714 38.386 1.00 87.81 87 GLN A O 1
ATOM 705 N N . ILE A 1 88 ? -22.331 5.094 36.268 1.00 86.38 88 ILE A N 1
ATOM 706 C CA . ILE A 1 88 ? -23.792 5.033 36.416 1.00 86.38 88 ILE A CA 1
ATOM 707 C C . ILE A 1 88 ? -24.177 3.925 37.400 1.00 86.38 88 ILE A C 1
ATOM 709 O O . ILE A 1 88 ? -24.997 4.166 38.287 1.00 86.38 88 ILE A O 1
ATOM 713 N N . ALA A 1 89 ? -23.574 2.740 37.269 1.00 85.75 89 ALA A N 1
ATOM 714 C CA . ALA A 1 89 ? -23.818 1.615 38.162 1.00 85.75 89 ALA A CA 1
ATOM 715 C C . ALA A 1 89 ? -23.445 1.959 39.608 1.00 85.75 89 ALA A C 1
ATOM 717 O O . ALA A 1 89 ? -24.273 1.807 40.501 1.00 85.75 89 ALA A O 1
ATOM 718 N N . GLN A 1 90 ? -22.259 2.529 39.833 1.00 87.88 90 GLN A N 1
ATOM 719 C CA . GLN A 1 90 ? -21.812 2.984 41.151 1.00 87.88 90 GLN A CA 1
ATOM 720 C C . GLN A 1 90 ? -22.762 4.028 41.747 1.00 87.88 90 GLN A C 1
ATOM 722 O O . GLN A 1 90 ? -23.166 3.899 42.898 1.00 87.88 90 GLN A O 1
ATOM 727 N N . LYS A 1 91 ? -23.201 5.017 40.955 1.00 91.12 91 LYS A N 1
ATOM 728 C CA . LYS A 1 91 ? -24.175 6.022 41.407 1.00 91.12 91 LYS A CA 1
ATOM 729 C C . LYS A 1 91 ? -25.513 5.393 41.810 1.00 91.12 91 LYS A C 1
ATOM 731 O O . LYS A 1 91 ? -26.105 5.795 42.806 1.00 91.12 91 LYS A O 1
ATOM 736 N N . LYS A 1 92 ? -26.003 4.410 41.048 1.00 88.69 92 LYS A N 1
ATOM 737 C CA . LYS A 1 92 ? -27.236 3.671 41.370 1.00 88.69 92 LYS A CA 1
ATOM 738 C C . LYS A 1 92 ? -27.082 2.832 42.641 1.00 88.69 92 LYS A C 1
ATOM 740 O O . LYS A 1 92 ? -27.996 2.841 43.457 1.00 88.69 92 LYS A O 1
ATOM 745 N N . CYS A 1 93 ? -25.929 2.191 42.829 1.00 90.75 93 CYS A N 1
ATOM 746 C CA . CYS A 1 93 ? -25.584 1.456 44.048 1.00 90.75 93 CYS A CA 1
ATOM 747 C C . CYS A 1 93 ? -25.621 2.371 45.277 1.00 90.75 93 CYS A C 1
ATOM 749 O O . CYS A 1 93 ? -26.335 2.081 46.232 1.00 90.75 93 CYS A O 1
ATOM 751 N N . SER A 1 94 ? -24.947 3.528 45.212 1.00 89.62 94 SER A N 1
ATOM 752 C CA . SER A 1 94 ? -24.954 4.524 46.293 1.00 89.62 94 SER A CA 1
ATOM 753 C C . SER A 1 94 ? -26.355 5.054 46.604 1.00 89.62 94 SER A C 1
ATOM 755 O O . SER A 1 94 ? -26.706 5.184 47.771 1.00 89.62 94 SER A O 1
ATOM 757 N N . ASN A 1 95 ? -27.172 5.331 45.582 1.00 92.19 95 ASN A N 1
ATOM 758 C CA . ASN A 1 95 ? -28.534 5.841 45.775 1.00 92.19 95 ASN A CA 1
ATOM 759 C C . ASN A 1 95 ? -29.487 4.810 46.400 1.00 92.19 95 ASN A C 1
ATOM 761 O O . ASN A 1 95 ? -30.412 5.198 47.105 1.00 92.19 95 ASN A O 1
ATOM 765 N N . ASN A 1 96 ? -29.285 3.524 46.110 1.00 89.06 96 ASN A N 1
ATOM 766 C CA . ASN A 1 96 ? -30.165 2.444 46.559 1.00 89.06 96 ASN A CA 1
ATOM 767 C C . ASN A 1 96 ? -29.608 1.670 47.766 1.00 89.06 96 ASN A C 1
ATOM 769 O O . ASN A 1 96 ? -30.251 0.730 48.219 1.00 89.06 96 ASN A O 1
ATOM 773 N N . ASN A 1 97 ? -28.431 2.052 48.276 1.00 92.19 97 ASN A N 1
ATOM 774 C CA . ASN A 1 97 ? -27.709 1.367 49.351 1.00 92.19 97 ASN A CA 1
ATOM 775 C C . ASN A 1 97 ? -27.522 -0.146 49.108 1.00 92.19 97 ASN A C 1
ATOM 777 O O . ASN A 1 97 ? -27.676 -0.958 50.017 1.00 92.19 97 ASN A O 1
ATOM 781 N N . ILE A 1 98 ? -27.202 -0.507 47.865 1.00 90.94 98 ILE A N 1
ATOM 782 C CA . ILE A 1 98 ? -26.883 -1.878 47.438 1.00 90.94 98 ILE A CA 1
ATOM 783 C C . ILE A 1 98 ? -25.444 -1.928 46.939 1.00 90.94 98 ILE A C 1
ATOM 785 O O . ILE A 1 98 ? -24.902 -0.912 46.493 1.00 90.94 98 ILE A O 1
ATOM 789 N N . ASN A 1 99 ? -24.815 -3.096 46.992 1.00 90.75 99 ASN A N 1
ATOM 790 C CA . ASN A 1 99 ? -23.478 -3.262 46.436 1.00 90.75 99 ASN A CA 1
ATOM 791 C C . ASN A 1 99 ? -23.523 -3.475 44.905 1.00 90.75 99 ASN A C 1
ATOM 793 O O . ASN A 1 99 ? -24.577 -3.688 44.299 1.00 90.75 99 ASN A O 1
ATOM 797 N N . LEU A 1 100 ? -22.359 -3.378 44.254 1.00 86.25 100 LEU A N 1
ATOM 798 C CA . LEU A 1 100 ? -22.269 -3.451 42.792 1.00 86.25 100 LEU A CA 1
ATOM 799 C C . LEU A 1 100 ? -22.679 -4.821 42.236 1.00 86.25 100 LEU A C 1
ATOM 801 O O . LEU A 1 100 ? -23.270 -4.886 41.161 1.00 86.25 100 LEU A O 1
ATOM 805 N N . GLU A 1 101 ? -22.380 -5.898 42.957 1.00 85.50 101 GLU A N 1
ATOM 806 C CA . GLU A 1 101 ? -22.694 -7.270 42.555 1.00 85.50 101 GLU A CA 1
ATOM 807 C C . GLU A 1 101 ? -24.206 -7.527 42.596 1.00 85.50 101 GLU A C 1
ATOM 809 O O . GLU A 1 101 ? -24.769 -8.060 41.638 1.00 85.50 101 GLU A O 1
ATOM 814 N N . GLU A 1 102 ? -24.887 -7.042 43.637 1.00 84.56 102 GLU A N 1
ATOM 815 C CA . GLU A 1 102 ? -26.350 -7.047 43.756 1.00 84.56 102 GLU A CA 1
ATOM 816 C C . GLU A 1 102 ? -27.005 -6.251 42.621 1.00 84.56 102 GLU A C 1
ATOM 818 O O . GLU A 1 102 ? -27.932 -6.735 41.966 1.00 84.56 102 GLU A O 1
ATOM 823 N N . TYR A 1 103 ? -26.495 -5.049 42.329 1.00 87.75 103 TYR A N 1
ATOM 824 C CA . TYR A 1 103 ? -27.017 -4.221 41.243 1.00 87.75 103 TYR A CA 1
ATOM 825 C C . TYR A 1 103 ? -26.842 -4.888 39.873 1.00 87.75 103 TYR A C 1
ATOM 827 O O . TYR A 1 103 ? -27.793 -4.946 39.093 1.00 87.75 103 TYR A O 1
ATOM 835 N N . LEU A 1 104 ? -25.660 -5.433 39.573 1.00 83.62 104 LEU A N 1
ATOM 836 C CA . LEU A 1 104 ? -25.414 -6.134 38.310 1.00 83.62 104 LEU A CA 1
ATOM 837 C C . LEU A 1 104 ? -26.280 -7.393 38.181 1.00 83.62 104 LEU A C 1
ATOM 839 O O . LEU A 1 104 ? -26.874 -7.610 37.126 1.00 83.62 104 LEU A O 1
ATOM 843 N N . SER A 1 105 ? -26.424 -8.164 39.260 1.00 83.94 105 SER A N 1
ATOM 844 C CA . SER A 1 105 ? -27.299 -9.343 39.299 1.00 83.94 105 SER A CA 1
ATOM 845 C C . SER A 1 105 ? -28.758 -8.969 39.026 1.00 83.94 105 SER A C 1
ATOM 847 O O . SER A 1 105 ? -29.446 -9.660 38.274 1.00 83.94 105 SER A O 1
ATOM 849 N N . SER A 1 106 ? -29.219 -7.825 39.548 1.00 83.31 106 SER A N 1
ATOM 850 C CA . SER A 1 106 ? -30.572 -7.321 39.285 1.00 83.31 106 SER A CA 1
ATOM 851 C C . SER A 1 106 ? -30.797 -6.947 37.813 1.00 83.31 106 SER A C 1
ATOM 853 O O . SER A 1 106 ? -31.859 -7.228 37.267 1.00 83.31 106 SER A O 1
ATOM 855 N N . LEU A 1 107 ? -29.793 -6.387 37.129 1.00 82.25 107 LEU A N 1
ATOM 856 C CA . LEU A 1 107 ? -29.890 -6.045 35.703 1.00 82.25 107 LEU A CA 1
ATOM 857 C C . LEU A 1 107 ? -29.952 -7.278 34.795 1.00 82.25 107 LEU A C 1
ATOM 859 O O . LEU A 1 107 ? -30.567 -7.220 33.730 1.00 82.25 107 LEU A O 1
ATOM 863 N N . VAL A 1 108 ? -29.309 -8.377 35.197 1.00 76.31 108 VAL A N 1
ATOM 864 C CA . VAL A 1 108 ? -29.384 -9.657 34.477 1.00 76.31 108 VAL A CA 1
ATOM 865 C C . VAL A 1 108 ? -30.770 -10.273 34.652 1.00 76.31 108 VAL A C 1
ATOM 867 O O . VAL A 1 108 ? -31.376 -10.679 33.669 1.00 76.31 108 VAL A O 1
ATOM 870 N N . MET A 1 109 ? -31.301 -10.268 35.878 1.00 72.75 109 MET A N 1
ATOM 871 C CA . MET A 1 109 ? -32.614 -10.841 36.201 1.00 72.75 109 MET A CA 1
ATOM 872 C C . MET A 1 109 ? -33.789 -10.104 35.538 1.00 72.75 109 MET A C 1
ATOM 874 O O . MET A 1 109 ? -34.818 -10.717 35.297 1.00 72.75 109 MET A O 1
ATOM 878 N N . VAL A 1 110 ? -33.650 -8.808 35.235 1.00 67.75 110 VAL A N 1
ATOM 879 C CA . VAL A 1 110 ? -34.695 -8.002 34.567 1.00 67.75 110 VAL A CA 1
ATOM 880 C C . VAL A 1 110 ? -34.693 -8.168 33.036 1.00 6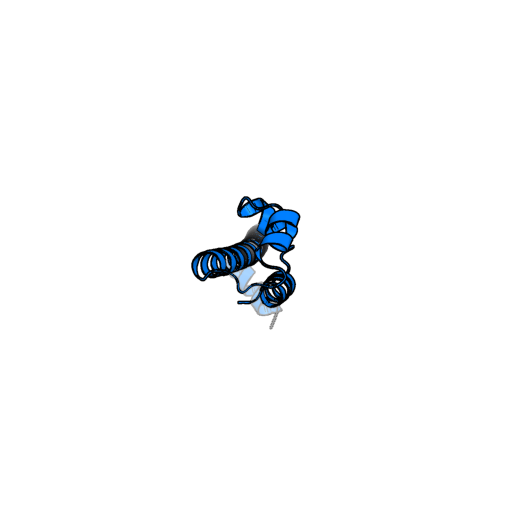7.75 110 VAL A C 1
ATOM 882 O O . VAL A 1 110 ? -35.672 -7.813 32.386 1.00 67.75 110 VAL A O 1
ATOM 885 N N . ASN A 1 111 ? -33.613 -8.693 32.447 1.00 53.59 111 ASN A N 1
ATOM 886 C CA . ASN A 1 111 ? -33.465 -8.880 30.994 1.00 53.59 111 ASN A CA 1
ATOM 887 C C . ASN A 1 111 ? -33.660 -10.339 30.526 1.00 53.59 111 ASN A C 1
ATOM 889 O O . ASN A 1 111 ? -33.388 -10.636 29.360 1.00 53.59 111 ASN A O 1
ATOM 893 N N . ILE A 1 112 ? -34.092 -11.233 31.421 1.00 46.88 112 ILE A N 1
ATOM 894 C CA . ILE A 1 112 ? -34.534 -12.610 31.131 1.00 46.88 112 ILE A CA 1
ATOM 895 C C . ILE A 1 112 ? -36.061 -12.615 31.092 1.00 46.88 112 ILE A C 1
ATOM 897 O O . ILE A 1 112 ? -36.613 -13.246 30.164 1.00 46.88 112 ILE A O 1
#

Secondary structure (DSSP, 8-state):
-BHHHHHHHHHTTT--HHHHHHHTT--HHHHHHHHTTSBPPHHHHHHHHHHHHHHHHHHHHHHHHHHHHHHHHHHHHHHHHHHHHHHHHHHHHHHHT--HHHHHHHHHHT--

Organism: NCBI:txid28197

Foldseek 3Di:
DAPVVLCVLCVVLVHDPCNLQVVVVHDPVRCCVVGVPHRDDPVVVVVSVVVSVVVNVVVVVVVVVVVVVVVVVVVVVVVVVVVVVVVVLVVVCVVVVHDSVVSVVVVVVVVD

Radius of gyration: 29.8 Å; chains: 1; bounding box: 52×25×80 Å

pLDDT: mean 89.92, std 7.92, range [46.88, 96.94]

Sequence (112 aa):
MTYTQLKELVSKNDIKLEELAKDLGYTISGMNSNWSNKKISKKAEKSFLLYIKAKKLEKKNHELEKLINQKKESIKLSNSLSTKALQIAQKKCSNNNINLEEYLSSLVMVNI